Protein AF-A0A1I4MHU7-F1 (afdb_monomer)

Radius of gyration: 17.04 Å; Cα contacts (8 Å, |Δi|>4): 42; chains: 1; bounding box: 31×42×47 Å

Solvent-accessible surface area (backbone atoms only — not comparable to full-atom values): 4855 Å² total; per-residue (Å²): 137,85,81,78,83,68,79,47,61,66,59,54,49,53,50,48,51,36,40,76,70,68,76,45,53,64,70,54,50,19,63,74,71,72,42,58,56,68,56,55,52,51,48,48,54,29,34,74,74,53,35,74,63,45,51,48,54,64,59,51,66,67,53,68,77,60,72,78,62,63,63,65,62,61,61,66,75,77,112

Structure (mmCIF, N/CA/C/O backbone):
data_AF-A0A1I4MHU7-F1
#
_entry.id   AF-A0A1I4MHU7-F1
#
loop_
_atom_site.group_PDB
_atom_site.id
_atom_site.type_symbol
_atom_site.label_atom_id
_atom_site.label_alt_id
_atom_site.label_comp_id
_atom_site.label_asym_id
_atom_site.label_entity_id
_atom_site.label_seq_id
_atom_site.pdbx_PDB_ins_code
_atom_site.Cartn_x
_atom_site.Cartn_y
_atom_site.Cartn_z
_atom_site.occupancy
_atom_site.B_iso_or_equiv
_atom_site.auth_seq_id
_atom_site.auth_comp_id
_atom_site.auth_asym_id
_atom_site.auth_atom_id
_atom_site.pdbx_PDB_model_num
ATOM 1 N N . MET A 1 1 ? 23.161 -2.137 13.974 1.00 34.31 1 MET A N 1
ATOM 2 C CA . MET A 1 1 ? 21.959 -1.307 14.204 1.00 34.31 1 MET A CA 1
ATOM 3 C C . MET A 1 1 ? 20.983 -1.560 13.064 1.00 34.31 1 MET A C 1
ATOM 5 O O . MET A 1 1 ? 21.209 -1.077 11.964 1.00 34.31 1 MET A O 1
ATOM 9 N N . GLY A 1 2 ? 19.984 -2.417 13.278 1.00 40.62 2 GLY A N 1
ATOM 10 C CA . GLY A 1 2 ? 18.997 -2.762 12.254 1.00 40.62 2 GLY A CA 1
ATOM 11 C C . GLY A 1 2 ? 17.778 -1.867 12.390 1.00 40.62 2 GLY A C 1
ATOM 12 O O . GLY A 1 2 ? 16.862 -2.197 13.137 1.00 40.62 2 GLY A O 1
ATOM 13 N N . SER A 1 3 ? 17.764 -0.731 11.699 1.00 37.53 3 SER A N 1
ATOM 14 C CA . SER A 1 3 ? 16.569 0.106 11.625 1.00 37.53 3 SER A CA 1
ATOM 15 C C . SER A 1 3 ? 15.527 -0.626 10.779 1.00 37.53 3 SER A C 1
ATOM 17 O O . SER A 1 3 ? 15.546 -0.544 9.551 1.00 37.53 3 SER A O 1
ATOM 19 N N . LYS A 1 4 ? 14.626 -1.379 11.421 1.00 46.84 4 LYS A N 1
ATOM 20 C CA . LYS A 1 4 ? 13.388 -1.857 10.791 1.00 46.84 4 LYS A CA 1
ATOM 21 C C . LYS A 1 4 ? 12.514 -0.629 10.527 1.00 46.84 4 LYS A C 1
ATOM 23 O O . LYS A 1 4 ? 11.633 -0.321 11.326 1.00 46.84 4 LYS A O 1
ATOM 28 N N . PHE A 1 5 ? 12.782 0.091 9.436 1.00 52.47 5 PHE A N 1
ATOM 29 C CA . PHE A 1 5 ? 11.875 1.104 8.896 1.00 52.47 5 PHE A CA 1
ATOM 30 C C . PHE A 1 5 ? 10.594 0.389 8.473 1.00 52.47 5 PHE A C 1
ATOM 32 O O . PHE A 1 5 ? 10.454 -0.117 7.360 1.00 52.47 5 PHE A O 1
ATOM 39 N N . THR A 1 6 ? 9.693 0.245 9.434 1.00 66.00 6 THR A N 1
ATOM 40 C CA . THR A 1 6 ? 8.414 -0.415 9.249 1.00 66.00 6 THR A CA 1
ATOM 41 C C . THR A 1 6 ? 7.452 0.690 8.857 1.00 66.00 6 THR A C 1
ATOM 43 O O . THR A 1 6 ? 6.955 1.388 9.728 1.00 66.00 6 THR A O 1
ATOM 46 N N . VAL A 1 7 ? 7.252 0.894 7.550 1.00 74.94 7 VAL A N 1
ATOM 47 C CA . VAL A 1 7 ? 6.271 1.872 7.046 1.00 74.94 7 VAL A CA 1
ATOM 48 C C . VAL A 1 7 ? 4.924 1.586 7.697 1.00 74.94 7 VAL A C 1
ATOM 50 O O . VAL A 1 7 ? 4.478 0.428 7.663 1.00 74.94 7 VAL A O 1
ATOM 53 N N . SER A 1 8 ? 4.318 2.607 8.295 1.00 82.50 8 SER A N 1
ATOM 54 C CA . SER A 1 8 ? 3.073 2.480 9.053 1.00 82.50 8 SER A CA 1
ATOM 55 C C . SER A 1 8 ? 1.899 2.131 8.139 1.00 82.50 8 SER A C 1
ATOM 57 O O . SER A 1 8 ? 1.959 2.311 6.925 1.00 82.50 8 SER A O 1
ATOM 59 N N . TYR A 1 9 ? 0.816 1.602 8.712 1.00 82.19 9 TYR A N 1
ATOM 60 C CA . TYR A 1 9 ? -0.393 1.271 7.949 1.00 82.19 9 TYR A CA 1
ATOM 61 C C . TYR A 1 9 ? -0.943 2.486 7.190 1.00 82.19 9 TYR A C 1
ATOM 63 O O . TYR A 1 9 ? -1.198 2.395 5.991 1.00 82.19 9 TYR A O 1
ATOM 71 N N . GLU A 1 10 ? -1.033 3.624 7.876 1.00 83.81 10 GLU A N 1
ATOM 72 C CA . GLU A 1 10 ? -1.526 4.883 7.317 1.00 83.81 10 GLU A CA 1
ATOM 73 C C . GLU A 1 10 ? -0.651 5.366 6.154 1.00 83.81 10 GLU A C 1
ATOM 75 O O . GLU A 1 10 ? -1.168 5.685 5.090 1.00 83.81 10 GLU A O 1
ATOM 80 N N . GLU A 1 11 ? 0.678 5.305 6.296 1.00 86.75 11 GLU A N 1
ATOM 81 C CA . GLU A 1 11 ? 1.617 5.676 5.227 1.00 86.75 11 GLU A CA 1
ATOM 82 C C . GLU A 1 11 ? 1.489 4.781 3.983 1.00 86.75 11 GLU A C 1
ATOM 84 O O . GLU A 1 11 ? 1.675 5.239 2.855 1.00 86.75 11 GLU A O 1
ATOM 89 N N . ARG A 1 12 ? 1.165 3.492 4.160 1.00 87.00 12 ARG A N 1
ATOM 90 C CA . ARG A 1 12 ? 0.925 2.578 3.029 1.00 87.00 12 ARG A CA 1
ATOM 91 C C . ARG A 1 12 ? -0.362 2.921 2.295 1.00 87.00 12 ARG A C 1
ATOM 93 O O . ARG A 1 12 ? -0.374 2.840 1.069 1.00 87.00 12 ARG A O 1
ATOM 100 N N . ILE A 1 13 ? -1.423 3.263 3.029 1.00 88.12 13 ILE A N 1
ATOM 101 C CA . ILE A 1 13 ? -2.693 3.692 2.432 1.00 88.12 13 ILE A CA 1
ATOM 102 C C . ILE A 1 13 ? -2.486 4.988 1.667 1.00 88.12 13 ILE A C 1
ATOM 104 O O . ILE A 1 13 ? -2.791 5.024 0.480 1.00 88.12 13 ILE A O 1
ATOM 108 N N . ASP A 1 14 ? -1.887 5.992 2.303 1.00 89.69 14 ASP A N 1
ATOM 109 C CA . ASP A 1 14 ? -1.626 7.293 1.690 1.00 89.69 14 ASP A CA 1
ATOM 110 C C . ASP A 1 14 ? -0.812 7.151 0.390 1.00 89.69 14 ASP A C 1
ATOM 112 O O . ASP A 1 14 ? -1.175 7.721 -0.638 1.00 89.69 14 ASP A O 1
ATOM 116 N N . ALA A 1 15 ? 0.222 6.301 0.373 1.00 89.88 15 ALA A N 1
ATOM 117 C CA . ALA A 1 15 ? 0.969 6.017 -0.852 1.00 89.88 15 ALA A CA 1
ATOM 118 C C . ALA A 1 15 ? 0.134 5.331 -1.941 1.00 89.88 15 ALA A C 1
ATOM 120 O O . ALA A 1 15 ? 0.262 5.676 -3.118 1.00 89.88 15 ALA A O 1
ATOM 121 N N . VAL A 1 16 ? -0.704 4.355 -1.583 1.00 89.44 16 VAL A N 1
ATOM 122 C CA . VAL A 1 16 ? -1.577 3.681 -2.553 1.00 89.44 16 VAL A CA 1
ATOM 123 C C . VAL A 1 16 ? -2.622 4.650 -3.109 1.00 89.44 16 VAL A C 1
ATOM 125 O O . VAL A 1 16 ? -2.816 4.689 -4.321 1.00 89.44 16 VAL A O 1
ATOM 128 N N . GLU A 1 17 ? -3.242 5.480 -2.273 1.00 90.56 17 GLU A N 1
ATOM 129 C CA . GLU A 1 17 ? -4.221 6.481 -2.706 1.00 90.56 17 GLU A CA 1
ATOM 130 C C . GLU A 1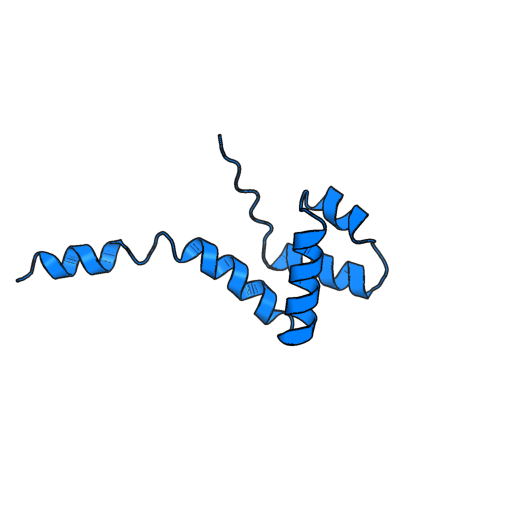 17 ? -3.594 7.545 -3.609 1.00 90.56 17 GLU A C 1
ATOM 132 O O . GLU A 1 17 ? -4.145 7.846 -4.667 1.00 90.56 17 GLU A O 1
ATOM 137 N N . LYS A 1 18 ? -2.412 8.061 -3.257 1.00 90.88 18 LYS A N 1
ATOM 138 C CA . LYS A 1 18 ? -1.644 8.997 -4.097 1.00 90.88 18 LYS A CA 1
ATOM 139 C C . LYS A 1 18 ? -1.302 8.415 -5.463 1.00 90.88 18 LYS A C 1
ATOM 141 O O . LYS A 1 18 ? -1.382 9.114 -6.474 1.00 90.88 18 LYS A O 1
ATOM 146 N N . TYR A 1 19 ? -0.950 7.129 -5.505 1.00 90.44 19 TYR A N 1
ATOM 147 C CA . TYR A 1 19 ? -0.730 6.420 -6.762 1.00 90.44 19 TYR A CA 1
ATOM 148 C C . TYR A 1 19 ? -2.026 6.291 -7.577 1.00 90.44 19 TYR A C 1
ATOM 150 O O . TYR A 1 19 ? -2.018 6.551 -8.776 1.00 90.44 19 TYR A O 1
ATOM 158 N N . LEU A 1 20 ? -3.151 5.942 -6.940 1.00 87.19 20 LEU A N 1
ATOM 159 C CA . LEU A 1 20 ? -4.460 5.816 -7.600 1.00 87.19 20 LEU A CA 1
ATOM 160 C C . LEU A 1 20 ? -5.002 7.156 -8.118 1.00 87.19 20 LEU A C 1
ATOM 162 O O . LEU A 1 20 ? -5.657 7.190 -9.156 1.00 87.19 20 LEU A O 1
ATOM 166 N N . ARG A 1 21 ? -4.694 8.261 -7.432 1.00 90.00 21 ARG A N 1
ATOM 167 C CA . ARG A 1 21 ? -4.975 9.634 -7.885 1.00 90.00 21 ARG A CA 1
ATOM 168 C C . ARG A 1 21 ? -4.049 10.100 -9.007 1.00 90.00 21 ARG A C 1
ATOM 170 O O . ARG A 1 21 ? -4.234 11.192 -9.534 1.00 90.00 21 ARG A O 1
ATOM 177 N N . ASN A 1 22 ? -3.069 9.275 -9.378 1.00 87.62 22 ASN A N 1
ATOM 178 C CA . ASN A 1 22 ? -2.077 9.570 -10.403 1.00 87.62 22 ASN A CA 1
ATOM 179 C C . ASN A 1 22 ? -1.222 10.816 -10.075 1.00 87.62 22 ASN A C 1
ATOM 181 O O . ASN A 1 22 ? -0.668 11.441 -10.978 1.00 87.62 22 ASN A O 1
ATOM 185 N N . GLU A 1 23 ? -1.114 11.161 -8.784 1.00 87.50 23 GLU A N 1
ATOM 186 C CA . GLU A 1 23 ? -0.332 12.297 -8.272 1.00 87.50 23 GLU A CA 1
ATOM 187 C C . GLU A 1 23 ? 1.161 11.957 -8.173 1.00 87.50 23 GLU A C 1
ATOM 189 O O . GLU A 1 23 ? 2.014 12.815 -8.388 1.00 87.50 23 GLU A O 1
ATOM 194 N N . TYR A 1 24 ? 1.484 10.694 -7.873 1.00 88.62 24 TYR A N 1
ATOM 195 C CA . TYR A 1 24 ? 2.855 10.212 -7.706 1.00 88.62 24 TYR A CA 1
ATOM 196 C C . TYR A 1 24 ? 3.080 8.883 -8.425 1.00 88.62 24 TYR A C 1
ATOM 198 O O . TYR A 1 24 ? 2.217 8.003 -8.432 1.00 88.62 24 TYR A O 1
ATOM 206 N N . SER A 1 25 ? 4.282 8.694 -8.976 1.00 87.88 25 SER A N 1
ATOM 207 C CA . SER A 1 25 ? 4.687 7.401 -9.534 1.00 87.88 25 SER A CA 1
ATOM 208 C C . SER A 1 25 ? 5.188 6.460 -8.436 1.00 87.88 25 SER A C 1
ATOM 210 O O . SER A 1 25 ? 5.687 6.894 -7.398 1.00 87.88 25 SER A O 1
ATOM 212 N N . MET A 1 26 ? 5.166 5.147 -8.696 1.00 85.56 26 MET A N 1
ATOM 213 C CA . MET A 1 26 ? 5.760 4.145 -7.790 1.00 85.56 26 MET A CA 1
ATOM 214 C C . MET A 1 26 ? 7.205 4.480 -7.402 1.00 85.56 26 MET A C 1
ATOM 216 O O . MET A 1 26 ? 7.588 4.287 -6.252 1.00 85.56 26 MET A O 1
ATOM 220 N N . ASN A 1 27 ? 7.988 5.023 -8.337 1.00 87.25 27 ASN A N 1
ATOM 221 C CA . ASN A 1 27 ? 9.377 5.393 -8.089 1.00 87.25 27 ASN A CA 1
ATOM 222 C C . ASN A 1 27 ? 9.518 6.585 -7.126 1.00 87.25 27 ASN A C 1
ATOM 224 O O . ASN A 1 27 ? 10.446 6.609 -6.319 1.00 87.25 27 ASN A O 1
ATOM 228 N N . ASP A 1 28 ? 8.600 7.551 -7.184 1.00 89.62 28 ASP A N 1
ATOM 229 C CA . ASP A 1 28 ? 8.592 8.701 -6.273 1.00 89.62 28 ASP A CA 1
ATOM 230 C C . ASP A 1 28 ? 8.204 8.260 -4.863 1.00 89.62 28 ASP A C 1
ATOM 232 O O . ASP A 1 28 ? 8.924 8.538 -3.904 1.00 89.62 28 ASP A O 1
ATOM 236 N N . LEU A 1 29 ? 7.146 7.453 -4.754 1.00 89.06 29 LEU A N 1
ATOM 237 C CA . LEU A 1 29 ? 6.707 6.853 -3.492 1.00 89.06 29 LEU A CA 1
ATOM 238 C C . LEU A 1 29 ? 7.786 5.942 -2.887 1.00 89.06 29 LEU A C 1
ATOM 240 O O . LEU A 1 29 ? 8.021 5.963 -1.681 1.00 89.06 29 LEU A O 1
ATOM 244 N N . SER A 1 30 ? 8.493 5.181 -3.728 1.00 86.81 30 SER A N 1
ATOM 245 C CA . SER A 1 30 ? 9.614 4.321 -3.334 1.00 86.81 30 SER A CA 1
ATOM 246 C C . SER A 1 30 ? 10.743 5.126 -2.694 1.00 86.81 30 SER A C 1
ATOM 248 O O . SER A 1 30 ? 11.264 4.725 -1.653 1.00 86.81 30 SER A O 1
ATOM 250 N N . LYS A 1 31 ? 11.089 6.283 -3.267 1.00 88.06 31 LYS A N 1
ATOM 251 C CA . LYS A 1 31 ? 12.105 7.186 -2.711 1.00 88.06 31 LYS A CA 1
ATOM 252 C C . LYS A 1 31 ? 11.629 7.867 -1.432 1.00 88.06 31 LYS A C 1
ATOM 254 O O . LYS A 1 31 ? 12.394 7.930 -0.471 1.00 88.06 31 LYS A O 1
ATOM 259 N N . GLN A 1 32 ? 10.386 8.342 -1.413 1.00 87.44 32 GLN A N 1
ATOM 260 C CA . GLN A 1 32 ? 9.808 9.069 -0.283 1.00 87.44 32 GLN A CA 1
ATOM 261 C C . GLN A 1 32 ? 9.701 8.184 0.962 1.00 87.44 32 GLN A C 1
ATOM 263 O O . GLN A 1 32 ? 10.151 8.569 2.037 1.00 87.44 32 GLN A O 1
ATOM 268 N N . LEU A 1 33 ? 9.183 6.968 0.792 1.00 84.38 33 LEU A N 1
ATOM 269 C CA . LEU A 1 33 ? 9.014 5.990 1.868 1.00 84.38 33 LEU A CA 1
ATOM 270 C C . LEU A 1 33 ? 10.245 5.095 2.074 1.00 84.38 33 LEU A C 1
ATOM 272 O O . LEU A 1 33 ? 10.249 4.251 2.968 1.00 84.38 33 LEU A O 1
ATOM 276 N N . LYS A 1 34 ? 11.291 5.250 1.248 1.00 85.50 34 LYS A N 1
ATOM 277 C CA . LYS A 1 34 ? 12.499 4.403 1.234 1.00 85.50 34 LYS A CA 1
ATOM 278 C C . LYS A 1 34 ? 12.178 2.904 1.164 1.00 85.50 34 LYS A C 1
ATOM 280 O O . LYS A 1 34 ? 12.841 2.078 1.790 1.00 85.50 34 LYS A O 1
ATOM 285 N N . VAL A 1 35 ? 11.161 2.547 0.384 1.00 84.75 35 VAL A N 1
ATOM 286 C C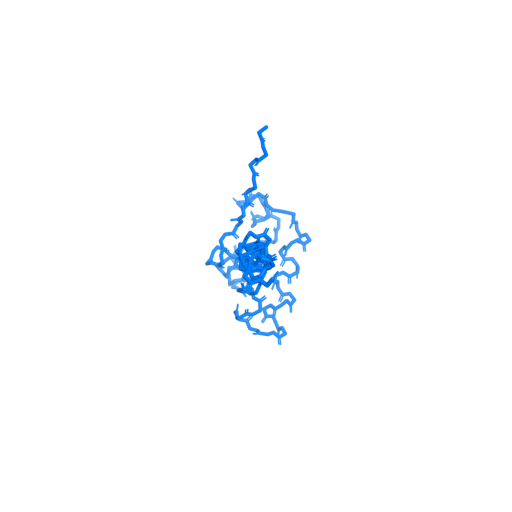A . VAL A 1 35 ? 10.728 1.160 0.172 1.00 84.75 35 VAL A CA 1
ATOM 287 C C . VAL A 1 35 ? 10.987 0.718 -1.251 1.00 84.75 35 VAL A C 1
ATOM 289 O O . VAL A 1 35 ? 10.968 1.519 -2.176 1.00 84.75 35 VAL A O 1
ATOM 292 N N . ALA A 1 36 ? 11.184 -0.580 -1.457 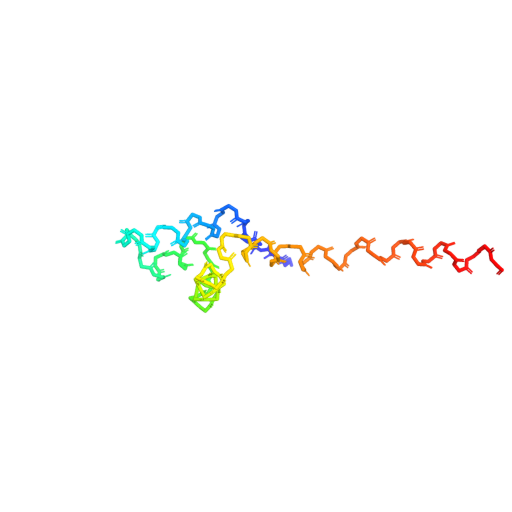1.00 85.62 36 ALA A N 1
ATOM 293 C CA . ALA A 1 36 ? 11.307 -1.124 -2.800 1.00 85.62 36 ALA A CA 1
ATOM 294 C C . ALA A 1 36 ? 9.994 -0.966 -3.590 1.00 85.62 36 ALA A C 1
ATOM 296 O O . ALA A 1 36 ? 8.904 -1.178 -3.053 1.00 85.62 36 ALA A O 1
ATOM 297 N N . ASN A 1 37 ? 10.099 -0.702 -4.896 1.00 86.94 37 ASN A N 1
ATOM 298 C CA . ASN A 1 37 ? 8.950 -0.682 -5.814 1.00 86.94 37 ASN A CA 1
ATOM 299 C C . ASN A 1 37 ? 8.112 -1.977 -5.740 1.00 86.94 37 ASN A C 1
ATOM 301 O O . ASN A 1 37 ? 6.891 -1.954 -5.889 1.00 86.94 37 ASN A O 1
ATOM 305 N N . THR A 1 38 ? 8.749 -3.119 -5.459 1.00 86.69 38 THR A N 1
ATOM 306 C CA . THR A 1 38 ? 8.075 -4.411 -5.254 1.00 86.69 38 THR A CA 1
ATOM 307 C C . THR A 1 38 ? 7.139 -4.410 -4.043 1.00 86.69 38 THR A C 1
ATOM 309 O O . THR A 1 38 ? 6.078 -5.034 -4.101 1.00 86.69 38 THR A O 1
ATOM 312 N N . SER A 1 39 ? 7.482 -3.688 -2.972 1.00 87.06 39 SER A N 1
ATOM 313 C CA . SER A 1 39 ? 6.623 -3.516 -1.796 1.00 87.06 39 SER A CA 1
ATOM 314 C C . SER A 1 39 ? 5.372 -2.718 -2.142 1.00 87.06 39 SER A C 1
ATOM 316 O O . SER A 1 39 ? 4.273 -3.147 -1.804 1.00 87.06 39 SER A O 1
ATOM 318 N N . ILE A 1 40 ? 5.519 -1.627 -2.899 1.00 88.06 40 ILE A N 1
ATOM 319 C CA . ILE A 1 40 ? 4.388 -0.794 -3.336 1.00 88.06 40 ILE A CA 1
ATOM 320 C C . ILE A 1 40 ? 3.457 -1.590 -4.256 1.00 88.06 40 ILE A C 1
ATOM 322 O O . ILE A 1 40 ? 2.244 -1.568 -4.072 1.00 88.06 40 ILE A O 1
ATOM 326 N N . ARG A 1 41 ? 4.002 -2.380 -5.193 1.00 88.88 41 ARG A N 1
ATOM 327 C CA . ARG A 1 41 ? 3.191 -3.284 -6.034 1.00 88.88 41 ARG A CA 1
ATOM 328 C C . ARG A 1 41 ? 2.403 -4.295 -5.200 1.00 88.88 41 ARG A 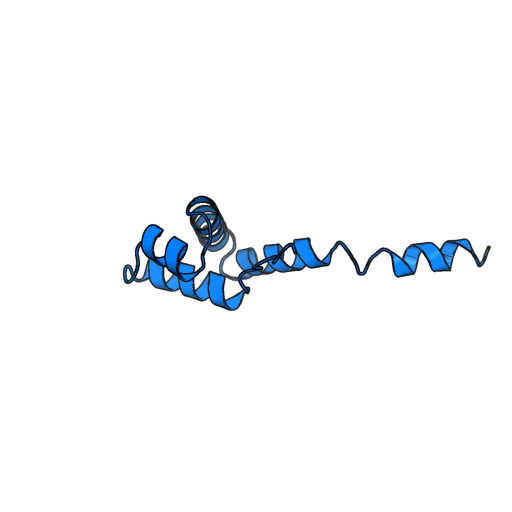C 1
ATOM 330 O O . ARG A 1 41 ? 1.236 -4.538 -5.490 1.00 88.88 41 ARG A O 1
ATOM 337 N N . ARG A 1 42 ? 3.016 -4.872 -4.158 1.00 87.94 42 ARG A N 1
ATOM 338 C CA . ARG A 1 42 ? 2.319 -5.780 -3.228 1.00 87.94 42 ARG A CA 1
ATOM 339 C C . ARG A 1 42 ? 1.203 -5.071 -2.470 1.00 87.94 42 ARG A C 1
ATOM 341 O O . ARG A 1 42 ? 0.137 -5.657 -2.310 1.00 87.94 42 ARG A O 1
ATOM 348 N N . TRP A 1 43 ? 1.437 -3.845 -2.009 1.00 89.44 43 TRP A N 1
ATOM 349 C CA . TRP A 1 43 ? 0.415 -3.038 -1.347 1.00 89.44 43 TRP A CA 1
ATOM 350 C C . TRP A 1 43 ? -0.760 -2.756 -2.275 1.00 89.44 43 TRP A C 1
ATOM 352 O O . TRP A 1 43 ? -1.896 -2.994 -1.888 1.00 89.44 43 TRP A O 1
ATOM 362 N N . LEU A 1 44 ? -0.483 -2.370 -3.520 1.00 88.81 44 LEU A N 1
ATOM 363 C CA . LEU A 1 44 ? -1.506 -2.117 -4.528 1.00 88.81 44 LEU A CA 1
ATOM 364 C C . LEU A 1 44 ? -2.346 -3.370 -4.821 1.00 88.81 44 LEU A C 1
ATOM 366 O O . LEU A 1 44 ? -3.569 -3.305 -4.811 1.00 88.81 44 LEU A O 1
ATOM 370 N N . ALA A 1 45 ? -1.700 -4.524 -5.018 1.00 89.19 45 ALA A N 1
ATOM 371 C CA . ALA A 1 45 ? -2.395 -5.787 -5.270 1.00 89.19 45 ALA A CA 1
ATOM 372 C C . ALA A 1 45 ? -3.301 -6.197 -4.096 1.00 89.19 45 ALA A C 1
ATOM 374 O O . ALA A 1 45 ? -4.432 -6.639 -4.302 1.00 89.19 45 ALA A O 1
ATOM 375 N N . ARG A 1 46 ? -2.822 -6.019 -2.857 1.00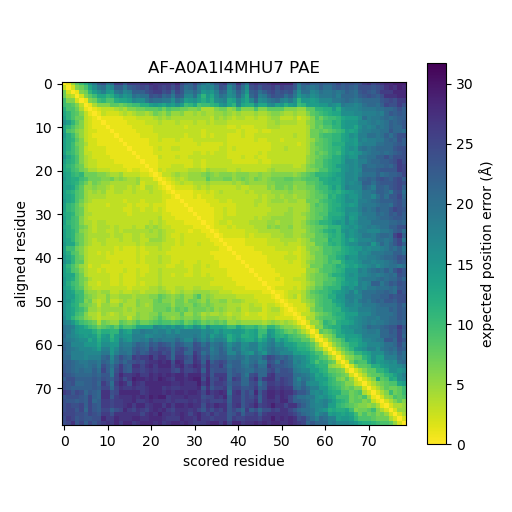 87.69 46 ARG A N 1
ATOM 376 C CA . ARG A 1 46 ? -3.616 -6.273 -1.646 1.00 87.69 46 ARG A CA 1
ATOM 377 C C . ARG A 1 46 ? -4.776 -5.296 -1.519 1.00 87.69 46 ARG A C 1
ATOM 379 O O . ARG A 1 46 ? -5.885 -5.739 -1.262 1.00 87.69 46 ARG A O 1
ATOM 386 N N . TYR A 1 47 ? -4.531 -4.011 -1.759 1.00 88.75 47 TYR A N 1
ATOM 387 C CA . TYR A 1 47 ? -5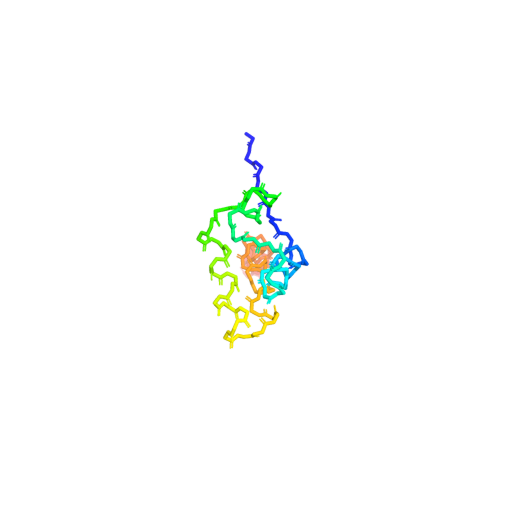.558 -2.976 -1.719 1.00 88.75 47 TYR A CA 1
ATOM 388 C C . TYR A 1 47 ? -6.665 -3.229 -2.749 1.00 88.75 47 TYR A C 1
ATOM 390 O O . TYR A 1 47 ? -7.838 -3.077 -2.443 1.00 88.75 47 TYR A O 1
ATOM 398 N N . GLN A 1 48 ? -6.317 -3.685 -3.953 1.00 86.06 48 GLN A N 1
ATOM 399 C CA . GLN A 1 48 ? -7.307 -4.039 -4.976 1.00 86.06 48 GLN A CA 1
ATOM 400 C C . GLN A 1 48 ? -8.099 -5.309 -4.635 1.00 86.06 48 GLN A C 1
ATOM 402 O O . GLN A 1 48 ? -9.264 -5.408 -5.002 1.00 86.06 48 GLN A O 1
ATOM 407 N N . SER A 1 49 ? -7.482 -6.278 -3.951 1.00 86.94 49 SER A N 1
ATOM 408 C CA . SER A 1 49 ? -8.127 -7.565 -3.643 1.00 86.94 49 SER A CA 1
ATOM 409 C C . SER A 1 49 ? -8.974 -7.527 -2.367 1.00 86.94 49 SER A C 1
ATOM 411 O O . SER A 1 49 ? -10.014 -8.171 -2.302 1.00 86.94 49 SER A O 1
ATOM 413 N N . LEU A 1 50 ? -8.502 -6.816 -1.341 1.00 84.62 50 LEU A N 1
ATOM 414 C CA . LEU A 1 50 ? -9.033 -6.841 0.028 1.00 84.62 50 LEU A CA 1
ATOM 415 C C . LEU A 1 50 ? -9.385 -5.438 0.550 1.00 84.62 50 LEU A C 1
ATOM 417 O O . LEU A 1 50 ? -9.751 -5.288 1.711 1.00 84.62 50 LEU A O 1
ATOM 421 N N . GLY A 1 51 ? -9.225 -4.392 -0.264 1.00 83.88 51 GLY A N 1
ATOM 422 C CA . GLY A 1 51 ? -9.393 -3.015 0.191 1.00 83.88 51 GLY A CA 1
ATOM 423 C C . GLY A 1 51 ? -8.296 -2.563 1.171 1.00 83.88 51 GLY A C 1
ATOM 424 O O . GLY A 1 51 ? -7.244 -3.206 1.293 1.00 83.88 51 GLY A O 1
ATOM 425 N N . PRO A 1 52 ? -8.516 -1.450 1.895 1.00 80.44 52 PRO A N 1
ATOM 426 C CA . PRO A 1 52 ? -7.565 -0.930 2.880 1.00 80.44 52 PRO A CA 1
ATOM 427 C C . PRO A 1 52 ? -7.211 -1.954 3.972 1.00 80.44 52 PRO A C 1
ATOM 429 O O . PRO A 1 52 ? -6.056 -2.034 4.385 1.00 80.44 52 PRO A O 1
ATOM 432 N N . GLU A 1 53 ? -8.143 -2.827 4.355 1.00 78.56 53 GLU A N 1
ATOM 433 C CA . GLU A 1 53 ? -7.950 -3.868 5.377 1.00 78.56 53 GLU A CA 1
ATOM 434 C C . GLU A 1 53 ? -6.800 -4.837 5.035 1.00 78.56 53 GLU A C 1
ATOM 436 O O . GLU A 1 53 ? -6.024 -5.232 5.913 1.00 78.56 53 GLU A O 1
ATOM 441 N N . GLY A 1 54 ? -6.588 -5.133 3.745 1.00 77.25 54 GLY A N 1
ATOM 442 C CA . GLY A 1 54 ? -5.490 -5.990 3.278 1.00 77.25 54 GLY A CA 1
ATOM 443 C C . GLY A 1 54 ? -4.085 -5.421 3.528 1.00 77.25 54 GLY A C 1
ATOM 444 O O . GLY A 1 54 ? -3.091 -6.161 3.536 1.00 77.25 54 GLY A O 1
ATOM 445 N N . LEU A 1 55 ? -3.968 -4.108 3.759 1.00 79.62 55 LEU A N 1
ATOM 446 C CA . LEU A 1 55 ? -2.710 -3.460 4.144 1.00 79.62 55 LEU A CA 1
ATOM 447 C C . LEU A 1 55 ? -2.446 -3.544 5.653 1.00 79.62 55 LEU A C 1
ATOM 449 O O . LEU A 1 55 ? -1.276 -3.526 6.060 1.00 79.62 55 LEU A O 1
ATOM 453 N N . GLN A 1 56 ? -3.498 -3.697 6.464 1.00 71.62 56 GLN A N 1
ATOM 454 C CA . GLN A 1 56 ? -3.438 -3.729 7.928 1.00 71.62 56 GLN A CA 1
ATOM 455 C C . GLN A 1 56 ? -2.825 -5.040 8.440 1.00 71.62 56 GLN A C 1
ATOM 457 O O . GLN A 1 56 ? -1.990 -5.030 9.351 1.00 71.62 56 GLN A O 1
ATOM 462 N N . GLU A 1 57 ? -3.155 -6.170 7.806 1.00 58.62 57 GLU A N 1
ATOM 463 C CA . GLU A 1 57 ? -2.639 -7.498 8.177 1.00 58.62 57 GLU A CA 1
ATOM 464 C C . GLU A 1 57 ? -1.111 -7.597 8.122 1.00 58.62 57 GLU A C 1
ATOM 466 O O . GLU A 1 57 ? -0.496 -8.317 8.911 1.00 58.62 57 GLU A O 1
ATOM 471 N N . THR A 1 58 ? -0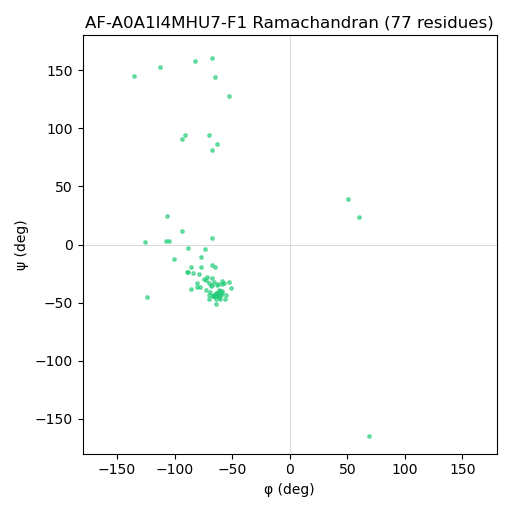.459 -6.857 7.225 1.00 57.19 58 THR A N 1
ATOM 472 C CA . THR A 1 58 ? 1.003 -6.942 7.070 1.00 57.19 58 THR A CA 1
ATOM 473 C C . THR A 1 58 ? 1.740 -6.399 8.302 1.00 57.19 58 THR A C 1
ATOM 475 O O . THR A 1 58 ? 2.839 -6.855 8.607 1.00 57.19 58 THR A O 1
ATOM 478 N N . SER A 1 59 ? 1.145 -5.450 9.037 1.00 53.03 59 SER A N 1
ATOM 479 C CA . SER A 1 59 ? 1.730 -4.933 10.284 1.00 53.03 59 SER A CA 1
ATOM 480 C C . SER A 1 59 ? 1.527 -5.893 11.458 1.00 53.03 59 SER A C 1
ATOM 482 O O . SER A 1 59 ? 2.449 -6.084 12.249 1.00 53.03 59 SER A O 1
ATOM 484 N N . LYS A 1 60 ? 0.377 -6.579 11.532 1.00 49.81 60 LYS A N 1
ATOM 485 C CA . LYS A 1 60 ? 0.122 -7.593 12.572 1.00 49.81 60 LYS A CA 1
ATOM 486 C C . LYS A 1 60 ? 1.009 -8.832 12.417 1.00 49.81 60 LYS A C 1
ATOM 488 O O . LYS A 1 60 ? 1.494 -9.348 13.416 1.00 49.81 60 LYS A O 1
ATOM 493 N N . ASN A 1 61 ? 1.330 -9.240 11.187 1.00 45.88 61 ASN A N 1
ATOM 494 C CA . ASN A 1 61 ? 2.237 -10.370 10.940 1.00 45.88 61 ASN A CA 1
ATOM 495 C C . ASN A 1 61 ? 3.701 -10.109 11.368 1.00 45.88 61 ASN A C 1
ATOM 497 O O . ASN A 1 61 ? 4.459 -11.058 11.542 1.00 45.88 61 ASN A O 1
ATOM 501 N N . LEU A 1 62 ? 4.114 -8.849 11.579 1.00 48.78 62 LEU A N 1
ATOM 502 C CA . LEU A 1 62 ? 5.421 -8.514 12.172 1.00 48.78 62 LEU A CA 1
ATOM 503 C C . LEU A 1 62 ? 5.382 -8.447 13.710 1.00 48.78 62 LEU A C 1
ATOM 505 O O . LEU A 1 62 ? 6.424 -8.632 14.339 1.00 48.78 62 LEU A O 1
ATOM 509 N N . SER A 1 63 ? 4.203 -8.200 14.295 1.00 44.72 63 SER A N 1
ATOM 510 C CA . SER A 1 63 ? 3.956 -8.192 15.748 1.00 44.72 63 SER A CA 1
ATOM 511 C C . SER A 1 63 ? 3.636 -9.588 16.304 1.00 44.72 63 SER A C 1
ATOM 513 O O . SER A 1 63 ? 3.860 -9.857 17.480 1.00 44.72 63 SER A O 1
ATOM 515 N N . TYR A 1 64 ? 3.230 -10.528 15.441 1.00 43.62 64 TYR A N 1
ATOM 516 C CA . TYR A 1 64 ? 2.999 -11.940 15.783 1.00 43.62 64 TYR A CA 1
ATOM 517 C C . TYR A 1 64 ? 4.284 -12.713 16.160 1.00 43.62 64 TYR A C 1
ATOM 519 O O . TYR A 1 64 ? 4.251 -13.917 16.387 1.00 43.62 64 TYR A O 1
ATOM 527 N N . SER A 1 65 ? 5.435 -12.036 16.252 1.00 42.25 65 SER A N 1
ATOM 528 C CA . SER A 1 65 ? 6.708 -12.647 16.646 1.00 42.25 65 SER A CA 1
ATOM 529 C C . SER A 1 65 ? 7.164 -12.327 18.081 1.00 42.25 65 SER A C 1
ATOM 531 O O . SER A 1 65 ? 8.248 -12.782 18.446 1.00 42.25 65 SER A O 1
ATOM 533 N N . TRP A 1 66 ? 6.391 -11.596 18.901 1.00 44.09 66 TRP A N 1
ATOM 534 C CA . TRP A 1 66 ? 6.754 -11.348 20.314 1.00 44.09 66 TRP A CA 1
ATOM 535 C C . TRP A 1 66 ? 5.688 -11.786 21.332 1.00 44.09 66 TRP A C 1
ATOM 537 O O . TRP A 1 66 ? 6.029 -12.464 22.294 1.00 44.09 66 TRP A O 1
ATOM 547 N N . GLU A 1 67 ? 4.404 -11.487 21.119 1.00 50.00 67 GLU A N 1
ATOM 548 C CA . GLU A 1 67 ? 3.403 -11.619 22.199 1.00 50.00 67 GLU A CA 1
ATOM 549 C C . GLU A 1 67 ? 2.944 -13.059 22.498 1.00 50.00 67 GLU A C 1
ATOM 551 O O . GLU A 1 67 ? 2.472 -13.342 23.593 1.00 50.00 67 GLU A O 1
ATOM 556 N N . LEU A 1 68 ? 3.128 -14.008 21.573 1.00 48.44 68 LEU A N 1
ATOM 557 C CA . LEU A 1 68 ? 2.650 -15.393 21.735 1.00 48.44 68 LEU A CA 1
ATOM 558 C C . LEU A 1 68 ? 3.697 -16.355 22.327 1.00 48.44 68 LEU A C 1
ATOM 560 O O . LEU A 1 68 ? 3.509 -17.570 22.304 1.00 48.44 68 LEU A O 1
ATOM 564 N N . LYS A 1 69 ? 4.812 -15.832 22.856 1.00 49.44 69 LYS A N 1
ATOM 565 C CA . LYS A 1 69 ? 5.828 -16.639 23.556 1.00 49.44 69 LYS A CA 1
ATOM 566 C C . LYS A 1 69 ? 5.759 -16.576 25.081 1.00 49.44 69 LYS A C 1
ATOM 568 O O . LYS A 1 69 ? 6.372 -17.430 25.712 1.00 49.44 69 LYS A O 1
ATOM 573 N N . GLU A 1 70 ? 5.008 -15.653 25.680 1.00 48.16 70 GLU A N 1
ATOM 574 C CA . GLU A 1 70 ? 4.929 -15.565 27.150 1.00 48.16 70 GLU A CA 1
ATOM 575 C C . GLU A 1 70 ? 3.812 -16.426 27.757 1.00 48.16 70 GLU A C 1
ATOM 577 O O . GLU A 1 70 ? 3.931 -16.865 28.897 1.00 48.16 70 GLU A O 1
ATOM 582 N N . THR A 1 71 ? 2.763 -16.764 27.002 1.00 51.19 71 THR A N 1
ATOM 583 C CA . THR A 1 71 ? 1.630 -17.536 27.548 1.00 51.19 71 THR A CA 1
ATOM 584 C C . THR A 1 71 ? 1.906 -19.040 27.615 1.00 51.19 71 THR A C 1
ATOM 586 O O . THR A 1 71 ? 1.513 -19.694 28.573 1.00 51.19 71 THR A O 1
ATOM 589 N N . VAL A 1 72 ? 2.628 -19.599 26.637 1.00 56.44 72 VAL A N 1
ATOM 590 C CA . VAL A 1 72 ? 2.902 -21.051 26.573 1.00 56.44 72 VAL A CA 1
ATOM 591 C C . VAL A 1 72 ? 3.924 -21.489 27.628 1.00 56.44 72 VAL A C 1
ATOM 593 O O . VAL A 1 72 ? 3.864 -22.609 28.123 1.00 56.44 72 VAL A O 1
ATOM 596 N N . VAL A 1 73 ? 4.857 -20.608 28.005 1.00 57.53 73 VAL A N 1
ATOM 597 C CA . VAL A 1 73 ? 5.909 -20.946 28.978 1.00 57.53 73 VAL A CA 1
ATOM 598 C C . VAL A 1 73 ? 5.366 -21.003 30.413 1.00 57.53 73 VAL A C 1
ATOM 600 O O . VAL A 1 73 ? 5.863 -21.795 31.208 1.00 57.53 73 VAL A O 1
ATOM 603 N N . MET A 1 74 ? 4.323 -20.233 30.742 1.00 55.94 74 MET A N 1
ATOM 604 C CA . MET A 1 74 ? 3.717 -20.251 32.082 1.00 55.94 74 MET A CA 1
ATOM 605 C C . MET A 1 74 ? 2.779 -21.444 32.322 1.00 55.94 74 MET A C 1
ATOM 607 O O . MET A 1 74 ? 2.627 -21.870 33.465 1.00 55.94 74 MET A O 1
ATOM 611 N N . ASP A 1 75 ? 2.194 -22.018 31.268 1.00 57.41 75 ASP A N 1
ATOM 612 C CA . ASP A 1 75 ? 1.328 -23.202 31.382 1.00 57.41 75 ASP A CA 1
ATOM 613 C C . ASP A 1 75 ? 2.135 -24.479 31.697 1.00 57.41 75 ASP A C 1
ATOM 615 O O . ASP A 1 75 ? 1.666 -25.367 32.401 1.00 57.41 75 ASP A O 1
ATOM 619 N N . TYR A 1 76 ? 3.406 -24.536 31.278 1.00 58.22 76 TYR A N 1
ATOM 620 C CA . TYR A 1 76 ? 4.251 -25.724 31.455 1.00 58.22 76 TYR A CA 1
ATOM 621 C C . TYR A 1 76 ? 4.804 -25.918 32.884 1.00 58.22 76 TYR A C 1
ATOM 623 O O . TYR A 1 76 ? 5.357 -26.969 33.187 1.00 58.22 76 TYR A O 1
ATOM 631 N N . LEU A 1 77 ? 4.681 -24.931 33.778 1.00 58.22 77 LEU A N 1
ATOM 632 C CA . LEU A 1 77 ? 5.193 -25.013 35.161 1.00 58.22 77 LEU A CA 1
ATOM 633 C C . LEU A 1 77 ? 4.096 -25.178 36.226 1.00 58.22 77 LEU A C 1
ATOM 635 O O . LEU A 1 77 ? 4.411 -25.213 37.414 1.00 58.22 77 LEU A O 1
ATOM 639 N N . SER A 1 78 ? 2.828 -25.294 35.818 1.00 55.59 78 SER A N 1
ATOM 640 C CA . SER A 1 78 ? 1.693 -25.554 36.723 1.00 55.59 78 SER A CA 1
ATOM 641 C C . SER A 1 78 ? 1.148 -26.987 36.620 1.00 55.59 78 SER A C 1
ATOM 643 O O . SER A 1 78 ? -0.016 -27.220 36.946 1.00 55.59 78 SER A O 1
ATOM 645 N N . GLY A 1 79 ? 1.982 -27.937 36.177 1.00 52.09 79 GLY A N 1
ATOM 646 C CA . GLY A 1 79 ? 1.679 -29.371 36.117 1.00 52.09 79 GLY A CA 1
ATOM 647 C C . GLY A 1 79 ? 2.837 -30.220 36.614 1.00 52.09 79 GLY A C 1
ATOM 648 O O . GLY A 1 79 ? 3.918 -30.130 35.995 1.00 52.09 79 GLY A O 1
#

Mean predicted aligned error: 11.49 Å

pLDDT: mean 73.06, std 17.99, range [34.31, 90.88]

Sequence (79 aa):
MGSKFTVSYEERIDAVEKYLRNEYSMNDLSKQLKVANTSIRRWLARYQSLGPEGLQETSKNLSYSWELKETVVMDYLSG

Foldseek 3Di:
DDPPLPQDLVLLVVLLVCVVVVVDDLVRSCVVSVHDSVVNVVSNVQCVPPNSVSSVVVVVVVVVPPPVPPPVVVVVPVD

Secondary structure (DSSP, 8-s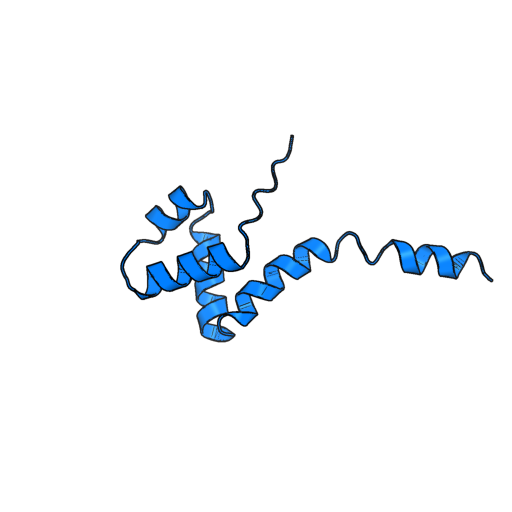tate):
--------HHHHHHHHHHHHTTSS-HHHHHHHTT--HHHHHHHHHHHHHH-THHHHHHHHHHHTTTGGGHHHHHHTT--

Nearest PDB structures (foldseek):
  7bhy-assembly1_A  TM=8.165E-01  e=2.692E-01  Bacillus subtilis subsp. subtilis str. 168
  6fal-assembly1_A  TM=6.265E-01  e=5.799E-01  Escherichia coli
  1jhg-assembly1_A-2  TM=6.061E-01  e=1.491E+00  Escherichia coli
  1trr-assembly1_A  TM=5.920E-01  e=1.325E+00  Escherichia coli
  6kon-assembly1_F  TM=5.929E-01  e=2.002E+00  Mycobacterium tuberculosis H37Rv

Organism: NCBI:txid1123291

InterPro domains:
  IPR009057 Homedomain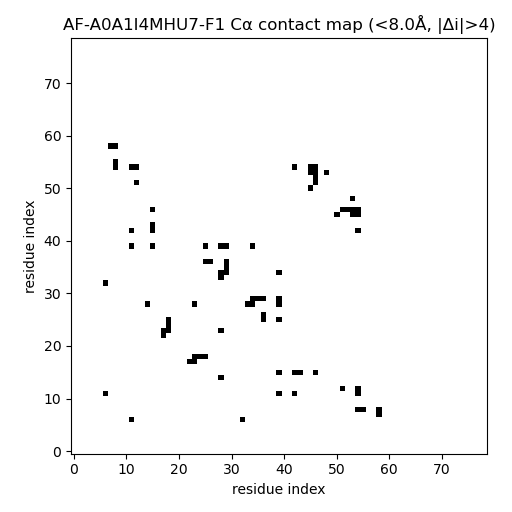-like superfamily [SSF46689] (8-70)
  IPR036388 Winged helix-like DNA-binding domain superfamily [G3DSA:1.10.10.10] (3-65)
  IPR052057 IS150/IS1296 orfA-like [PTHR33795] (4-74)
  IPR055247 Insertion element IS150 protein InsJ-like, helix-turn-helix domain [PF13518] (11-56)